Protein AF-A0A9E3AY85-F1 (afdb_monomer_lite)

Structure (mmCIF, N/CA/C/O backbone):
data_AF-A0A9E3AY85-F1
#
_entry.id   AF-A0A9E3AY85-F1
#
loop_
_atom_site.group_PDB
_atom_site.id
_atom_site.type_symbol
_atom_site.label_atom_id
_atom_site.label_alt_id
_atom_site.label_comp_id
_atom_site.label_asym_id
_atom_site.label_entity_id
_atom_site.label_seq_id
_atom_site.pdbx_PDB_ins_code
_atom_site.Cartn_x
_atom_site.Cartn_y
_atom_site.Cartn_z
_atom_site.occupancy
_atom_site.B_iso_or_equiv
_atom_site.auth_seq_id
_atom_site.auth_comp_id
_atom_site.auth_asym_id
_atom_site.auth_atom_id
_atom_site.pdbx_PDB_model_num
ATOM 1 N N . ASP A 1 1 ? -8.563 -4.531 14.675 1.00 50.28 1 ASP A N 1
ATOM 2 C CA . ASP A 1 1 ? -8.042 -5.647 13.860 1.00 50.28 1 ASP A CA 1
ATOM 3 C C . ASP A 1 1 ? -8.174 -5.388 12.369 1.00 50.28 1 ASP A C 1
ATOM 5 O O . ASP A 1 1 ? -9.154 -4.782 11.940 1.00 50.28 1 ASP A O 1
ATOM 9 N N . GLY A 1 2 ? -7.170 -5.806 11.593 1.00 60.91 2 GLY A N 1
ATOM 10 C CA . GLY A 1 2 ? -7.074 -5.599 10.145 1.00 60.91 2 GLY A CA 1
ATOM 11 C C . GLY A 1 2 ? -6.101 -6.588 9.494 1.00 60.91 2 GLY A C 1
ATOM 12 O O . GLY A 1 2 ? -5.284 -7.199 10.181 1.00 60.91 2 GLY A O 1
ATOM 13 N N . LEU A 1 3 ? -6.211 -6.769 8.176 1.00 63.31 3 LEU A N 1
ATOM 14 C CA . LEU A 1 3 ? -5.349 -7.665 7.391 1.00 63.31 3 LEU A CA 1
ATOM 15 C C . LEU A 1 3 ? -4.172 -6.860 6.817 1.00 63.31 3 LEU A C 1
ATOM 17 O O . LEU A 1 3 ? -4.391 -5.792 6.249 1.00 63.31 3 LEU A O 1
ATOM 21 N N . SER A 1 4 ? -2.937 -7.339 6.987 1.00 68.56 4 SER A N 1
ATOM 22 C CA . SER A 1 4 ? -1.717 -6.638 6.557 1.00 68.56 4 SER A CA 1
ATOM 23 C C . SER A 1 4 ? -1.074 -7.335 5.365 1.00 68.56 4 SER A C 1
ATOM 25 O O . SER A 1 4 ? -0.820 -8.537 5.416 1.00 68.56 4 SER A O 1
ATOM 27 N N . MET A 1 5 ? -0.772 -6.573 4.316 1.00 65.12 5 MET A N 1
ATOM 28 C CA . MET A 1 5 ? -0.031 -7.049 3.150 1.00 65.12 5 MET A CA 1
ATOM 29 C C . MET A 1 5 ? 1.420 -6.556 3.259 1.00 65.12 5 MET A C 1
ATOM 31 O O . MET A 1 5 ? 1.770 -5.483 2.771 1.00 65.12 5 MET A O 1
ATOM 35 N N . VAL A 1 6 ? 2.261 -7.314 3.970 1.00 56.19 6 VAL A N 1
ATOM 36 C CA . VAL A 1 6 ? 3.649 -6.906 4.276 1.00 56.19 6 VAL A CA 1
ATOM 37 C C . VAL A 1 6 ? 4.549 -6.994 3.038 1.00 56.19 6 VAL A C 1
ATOM 39 O O . VAL A 1 6 ? 5.380 -6.114 2.832 1.00 56.19 6 VAL A O 1
ATOM 42 N N . SER A 1 7 ? 4.332 -7.999 2.181 1.00 50.94 7 SER A N 1
ATOM 43 C CA . SER A 1 7 ? 5.095 -8.200 0.944 1.00 50.94 7 SER A CA 1
ATOM 44 C C . SER A 1 7 ? 4.274 -8.941 -0.110 1.00 50.94 7 SER A C 1
ATOM 46 O O . SER A 1 7 ? 3.804 -10.048 0.134 1.00 50.94 7 SER A O 1
ATOM 48 N N . GLY A 1 8 ? 4.146 -8.349 -1.298 1.00 58.16 8 GLY A N 1
ATOM 49 C CA . GLY A 1 8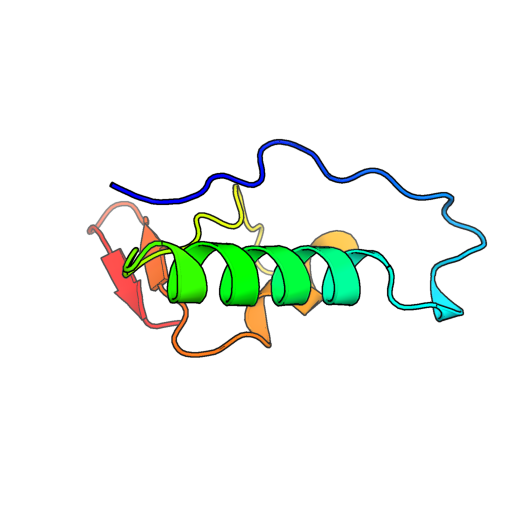 ? 3.684 -9.025 -2.510 1.00 58.16 8 GLY A CA 1
ATOM 50 C C . GLY A 1 8 ? 4.783 -8.943 -3.562 1.00 58.16 8 GLY A C 1
ATOM 51 O O . GLY A 1 8 ? 5.214 -7.844 -3.911 1.00 58.16 8 GLY A O 1
ATOM 52 N N . PHE A 1 9 ? 5.256 -10.092 -4.036 1.00 59.16 9 PHE A N 1
ATOM 53 C CA . PHE A 1 9 ? 6.241 -10.188 -5.109 1.00 59.16 9 PHE A CA 1
ATOM 54 C C . PHE A 1 9 ? 5.614 -10.945 -6.273 1.00 59.16 9 PHE A C 1
ATOM 56 O O . PHE A 1 9 ? 4.956 -11.963 -6.073 1.00 59.16 9 PHE A O 1
ATOM 63 N N . TYR A 1 10 ? 5.815 -10.439 -7.480 1.00 65.00 10 TYR A N 1
ATOM 64 C CA . TYR A 1 10 ? 5.409 -11.091 -8.715 1.00 65.00 10 TYR A CA 1
ATOM 65 C C . TYR A 1 10 ? 6.485 -10.835 -9.775 1.00 65.00 10 TYR A C 1
ATOM 67 O O . TYR A 1 10 ? 7.299 -9.917 -9.628 1.00 65.00 10 TYR A O 1
ATOM 75 N N . HIS A 1 11 ? 6.540 -11.689 -10.795 1.00 67.69 11 HIS A N 1
ATOM 76 C CA . HIS A 1 11 ? 7.554 -11.586 -11.840 1.00 67.69 11 HIS A CA 1
ATOM 77 C C . HIS A 1 11 ? 7.348 -10.283 -12.637 1.00 67.69 11 HIS A C 1
ATOM 79 O O . HIS A 1 11 ? 6.212 -10.023 -13.033 1.00 67.69 11 HIS A O 1
ATOM 85 N N . PRO A 1 12 ?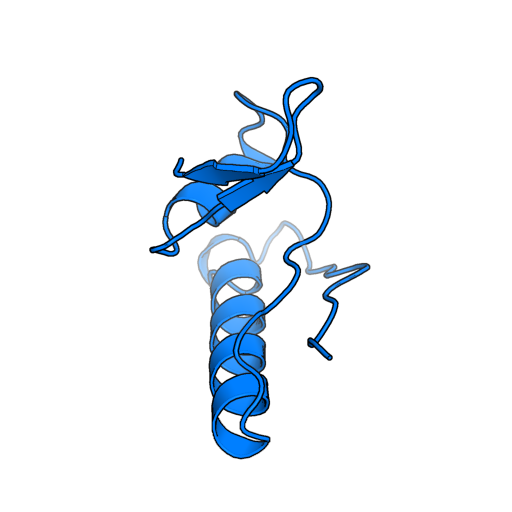 8.387 -9.461 -12.879 1.00 64.62 12 PRO A N 1
ATOM 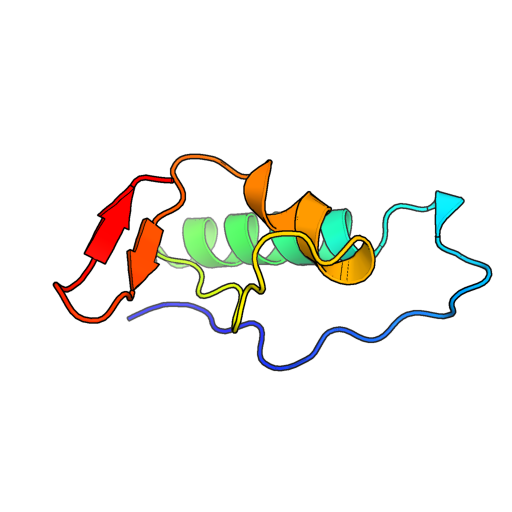86 C CA . PRO A 1 12 ? 8.232 -8.174 -13.569 1.00 64.62 12 PRO A CA 1
ATOM 87 C C . PRO A 1 12 ? 7.655 -8.326 -14.986 1.00 64.62 12 PRO A C 1
ATOM 89 O O . PRO A 1 12 ? 6.854 -7.503 -15.414 1.00 64.62 12 PRO A O 1
ATOM 92 N N . ASP A 1 13 ? 7.963 -9.431 -15.668 1.00 73.38 13 ASP A N 1
ATOM 93 C CA . ASP A 1 13 ? 7.421 -9.728 -17.006 1.00 73.38 13 ASP A CA 1
ATOM 94 C C . ASP A 1 13 ? 5.899 -9.979 -17.017 1.00 73.38 13 ASP A C 1
ATOM 96 O O . ASP A 1 13 ? 5.278 -10.025 -18.075 1.00 73.38 13 ASP A O 1
ATOM 100 N N . GLU A 1 14 ? 5.278 -10.124 -15.844 1.00 74.88 14 GLU A N 1
ATOM 101 C CA . GLU A 1 14 ? 3.845 -10.382 -15.679 1.00 74.88 14 GLU A CA 1
ATOM 102 C C . GLU A 1 14 ? 3.058 -9.108 -15.310 1.00 74.88 14 GLU A C 1
ATOM 104 O O . GLU A 1 14 ? 1.894 -9.190 -14.904 1.00 74.88 14 GLU A O 1
ATOM 109 N N . ASP A 1 15 ? 3.658 -7.918 -15.457 1.00 68.06 15 ASP A N 1
ATOM 110 C CA . ASP A 1 15 ? 3.016 -6.623 -15.169 1.00 68.06 15 ASP A CA 1
ATOM 111 C C . ASP A 1 15 ? 1.649 -6.477 -15.875 1.00 68.06 15 ASP A C 1
ATOM 113 O O . ASP A 1 15 ? 0.686 -5.977 -15.283 1.00 68.06 15 ASP A O 1
ATOM 117 N N . ALA A 1 16 ? 1.510 -7.005 -17.100 1.00 75.25 16 ALA A N 1
ATOM 118 C CA . ALA A 1 16 ? 0.265 -6.975 -17.877 1.00 75.25 16 ALA A CA 1
ATOM 119 C C . ALA A 1 16 ? -0.918 -7.676 -17.182 1.00 75.25 16 ALA A C 1
ATOM 121 O O . ALA A 1 16 ? -2.078 -7.336 -17.420 1.00 75.25 16 ALA A O 1
ATOM 122 N N . ARG A 1 17 ? -0.650 -8.634 -16.287 1.00 80.94 17 ARG A N 1
ATOM 123 C CA . ARG A 1 17 ? -1.687 -9.391 -15.569 1.00 80.94 17 ARG A CA 1
ATOM 124 C C . ARG A 1 17 ? -2.197 -8.683 -14.322 1.00 80.94 17 ARG A C 1
ATOM 126 O O . ARG A 1 17 ? -3.111 -9.188 -13.676 1.00 80.94 17 ARG A O 1
ATOM 133 N N . SER A 1 18 ? -1.631 -7.523 -13.972 1.00 81.25 18 SER A N 1
ATOM 134 C CA . SER A 1 18 ? -2.069 -6.714 -12.828 1.00 81.25 18 SER A CA 1
ATOM 135 C C . SER A 1 18 ? -2.118 -7.503 -11.508 1.00 81.25 18 SER A C 1
ATOM 137 O O . SER A 1 18 ? -3.006 -7.294 -10.679 1.00 81.25 18 SER A O 1
ATOM 139 N N . LEU A 1 19 ? -1.156 -8.408 -11.287 1.00 81.25 19 LEU A N 1
ATOM 140 C CA . LEU A 1 19 ? -1.147 -9.324 -10.138 1.00 81.25 19 LEU A CA 1
ATOM 141 C C . LEU A 1 19 ? -1.161 -8.584 -8.792 1.00 81.25 19 LEU A C 1
ATOM 143 O O . LEU A 1 19 ? -1.871 -8.994 -7.877 1.00 81.25 19 LEU A O 1
ATOM 147 N N . GLY A 1 20 ? -0.480 -7.437 -8.692 1.00 81.69 20 GLY A N 1
ATOM 148 C CA . GLY A 1 20 ? -0.550 -6.581 -7.502 1.00 81.69 20 GLY A CA 1
ATOM 149 C C . GLY A 1 20 ? -1.963 -6.058 -7.209 1.00 81.69 20 GLY A C 1
ATOM 150 O O . GLY A 1 20 ? -2.369 -6.001 -6.052 1.00 81.69 20 GLY A O 1
ATOM 151 N N . THR A 1 21 ? -2.750 -5.743 -8.244 1.00 87.00 21 THR A N 1
ATOM 152 C CA . THR A 1 21 ? -4.159 -5.342 -8.084 1.00 87.00 21 THR A CA 1
ATOM 153 C C . THR A 1 21 ? -5.010 -6.517 -7.620 1.00 87.00 21 THR A C 1
ATOM 155 O O . THR A 1 21 ? -5.810 -6.366 -6.700 1.00 87.00 21 THR A O 1
ATOM 158 N N . HIS A 1 22 ? -4.806 -7.697 -8.211 1.00 88.31 22 HIS A N 1
ATOM 159 C CA . HIS A 1 22 ? -5.526 -8.906 -7.819 1.00 88.31 22 HIS A CA 1
ATOM 160 C C . HIS A 1 22 ? -5.294 -9.260 -6.342 1.00 88.31 22 HIS A C 1
ATOM 162 O O . HIS A 1 22 ? -6.256 -9.488 -5.614 1.00 88.31 22 HIS A O 1
ATOM 168 N N . MET A 1 23 ? -4.041 -9.216 -5.875 1.00 86.75 23 MET A N 1
ATOM 169 C CA . MET A 1 23 ? -3.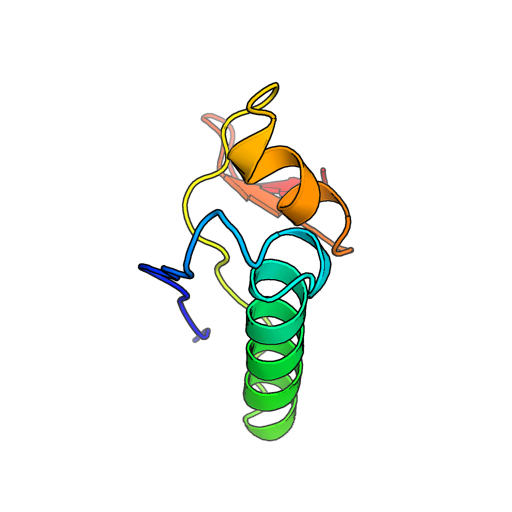700 -9.488 -4.472 1.00 86.75 23 MET A CA 1
ATOM 170 C C . MET A 1 23 ? -4.407 -8.534 -3.499 1.00 86.75 23 MET A C 1
ATOM 172 O O . MET A 1 23 ? -4.897 -8.970 -2.457 1.00 86.75 23 MET A O 1
ATOM 176 N N . ILE A 1 24 ? -4.501 -7.244 -3.845 1.00 89.06 24 ILE A N 1
ATOM 177 C CA . ILE A 1 24 ? -5.211 -6.255 -3.022 1.00 89.06 24 ILE A CA 1
ATOM 178 C C . ILE A 1 24 ? -6.709 -6.563 -2.971 1.00 89.06 24 ILE A C 1
ATOM 180 O O . ILE A 1 24 ? -7.296 -6.534 -1.890 1.00 89.06 24 ILE A O 1
ATOM 184 N N . LEU A 1 25 ? -7.331 -6.879 -4.111 1.00 90.69 25 LEU A N 1
ATOM 185 C CA . LEU A 1 25 ? -8.759 -7.203 -4.165 1.00 90.69 25 LEU A CA 1
ATOM 186 C C . LEU A 1 25 ? -9.091 -8.466 -3.362 1.00 90.69 25 LEU A C 1
ATOM 188 O O . LEU A 1 25 ? -10.055 -8.453 -2.598 1.00 90.69 25 LEU A O 1
ATOM 192 N N . ASP A 1 26 ? -8.268 -9.511 -3.465 1.00 90.62 26 ASP A N 1
ATOM 193 C CA . ASP A 1 26 ? -8.422 -10.729 -2.662 1.00 90.62 26 ASP A CA 1
ATOM 194 C C . ASP A 1 26 ? -8.324 -10.431 -1.154 1.00 90.62 26 ASP A C 1
ATOM 196 O O . ASP A 1 26 ? -9.147 -10.890 -0.358 1.00 90.62 26 ASP A O 1
ATOM 200 N N . HIS A 1 27 ? -7.386 -9.571 -0.745 1.00 89.44 27 HIS A N 1
ATOM 201 C CA . HIS A 1 27 ? -7.266 -9.148 0.653 1.00 89.44 27 HIS A CA 1
ATOM 202 C C . HIS A 1 27 ? -8.475 -8.341 1.135 1.00 89.44 27 HIS A C 1
ATOM 204 O O . HIS A 1 27 ? -8.942 -8.561 2.256 1.00 89.44 27 HIS A O 1
ATOM 210 N N . VAL A 1 28 ? -9.007 -7.439 0.305 1.00 90.31 28 VAL A N 1
ATOM 211 C CA . VAL A 1 28 ? -10.240 -6.691 0.600 1.00 90.31 28 VAL A CA 1
ATOM 212 C C . VAL A 1 28 ? -11.417 -7.645 0.770 1.00 90.31 28 VAL A C 1
ATOM 214 O O . VAL A 1 28 ? -12.171 -7.525 1.739 1.00 90.31 28 VAL A O 1
ATOM 217 N N . GLU A 1 29 ? -11.559 -8.630 -0.113 1.00 93.00 29 GLU A N 1
ATOM 218 C CA . GLU A 1 29 ? -12.622 -9.623 -0.005 1.00 93.00 29 GLU A CA 1
ATOM 219 C C . GLU A 1 29 ? -12.468 -10.477 1.262 1.00 93.00 29 GLU A C 1
ATOM 221 O O . GLU A 1 29 ? -13.429 -10.671 2.009 1.00 93.00 29 GLU A O 1
ATOM 226 N N . SER A 1 30 ? -11.250 -10.934 1.556 1.00 92.19 30 SER A N 1
ATOM 227 C CA . SER A 1 30 ? -10.928 -11.699 2.761 1.00 92.19 30 SER A CA 1
ATOM 228 C C . SER A 1 30 ? -11.233 -10.913 4.039 1.00 92.19 30 SER A C 1
ATOM 230 O O . SER A 1 30 ? -11.872 -11.443 4.950 1.00 92.19 30 SER A O 1
ATOM 232 N N . ALA A 1 31 ? -10.856 -9.632 4.092 1.00 92.88 31 ALA A N 1
ATOM 233 C CA . ALA A 1 31 ? -11.181 -8.738 5.198 1.00 92.88 31 ALA A CA 1
ATOM 234 C C . ALA A 1 31 ? -12.698 -8.583 5.362 1.00 92.88 31 ALA A C 1
ATOM 236 O O . ALA A 1 31 ? -13.210 -8.728 6.474 1.00 92.88 31 ALA A O 1
ATOM 237 N N . ARG A 1 32 ? -13.430 -8.405 4.254 1.00 91.88 32 ARG A N 1
ATOM 238 C CA . ARG A 1 32 ? -14.895 -8.312 4.256 1.00 91.88 32 ARG A CA 1
ATOM 239 C C . ARG A 1 32 ? -15.547 -9.584 4.795 1.00 91.88 32 ARG A C 1
ATOM 241 O O . ARG A 1 32 ? -16.422 -9.493 5.652 1.00 91.88 32 ARG A O 1
ATOM 248 N N . ARG A 1 33 ? -15.096 -10.765 4.351 1.00 95.12 33 ARG A N 1
ATOM 249 C CA . ARG A 1 33 ? -15.586 -12.071 4.840 1.00 95.12 33 ARG A CA 1
ATOM 250 C C . ARG A 1 33 ? -15.346 -12.262 6.340 1.00 95.12 33 ARG A C 1
ATOM 252 O O . ARG A 1 33 ? -16.125 -12.943 6.995 1.00 95.12 33 ARG A O 1
ATOM 259 N N . ARG A 1 34 ? -14.289 -11.655 6.884 1.00 94.44 34 ARG A N 1
ATOM 260 C CA . ARG A 1 34 ? -13.920 -11.716 8.310 1.00 94.44 34 ARG A CA 1
ATOM 261 C C . ARG A 1 34 ? -14.507 -10.573 9.149 1.00 94.44 34 ARG A C 1
ATOM 263 O O . ARG A 1 34 ? -14.217 -10.499 10.337 1.00 94.44 34 ARG A O 1
ATOM 270 N N . GLY A 1 35 ? -15.287 -9.665 8.555 1.00 93.56 35 GLY A N 1
ATOM 271 C CA . GLY A 1 35 ? -15.840 -8.499 9.253 1.00 93.56 35 GLY A CA 1
ATOM 272 C C . GLY A 1 35 ? -14.799 -7.444 9.653 1.00 93.56 35 GLY A C 1
ATOM 273 O O . GLY A 1 35 ? -15.068 -6.610 10.517 1.00 93.56 35 GLY A O 1
ATOM 274 N N . LEU A 1 36 ? -13.612 -7.463 9.042 1.00 92.88 36 LEU A N 1
ATOM 275 C CA . LEU A 1 36 ? -12.563 -6.476 9.288 1.00 92.88 36 LEU A CA 1
ATOM 276 C C . LEU A 1 36 ? -12.844 -5.203 8.487 1.00 92.88 36 LEU A C 1
ATOM 278 O O . LEU A 1 36 ? -13.216 -5.257 7.316 1.00 92.88 36 LEU A O 1
ATOM 282 N N . ARG A 1 37 ? -12.634 -4.044 9.117 1.00 88.75 37 ARG A N 1
ATOM 283 C CA . ARG A 1 37 ? -12.920 -2.738 8.498 1.00 88.75 37 ARG A CA 1
ATOM 284 C C . ARG A 1 37 ? -11.768 -2.175 7.671 1.00 88.75 37 ARG A C 1
ATOM 286 O O . ARG A 1 37 ? -12.001 -1.288 6.860 1.00 88.75 37 ARG A O 1
ATOM 293 N N . HIS A 1 38 ? -10.551 -2.683 7.867 1.00 88.81 38 HIS A N 1
ATOM 294 C CA . HIS A 1 38 ? -9.348 -2.113 7.268 1.00 88.81 38 HIS A CA 1
ATOM 295 C C . HIS A 1 38 ? -8.440 -3.195 6.680 1.00 88.81 38 HIS A C 1
ATOM 297 O O . HIS A 1 38 ? -8.241 -4.262 7.274 1.00 88.81 38 HIS A O 1
ATOM 303 N N . VAL A 1 39 ? -7.845 -2.868 5.533 1.00 90.50 39 VAL A N 1
ATOM 304 C CA . VAL A 1 39 ? -6.722 -3.591 4.934 1.00 90.50 39 VAL A CA 1
ATOM 305 C C . VAL A 1 39 ? -5.529 -2.648 4.919 1.00 90.50 39 VAL A C 1
ATOM 307 O O . VAL A 1 39 ? -5.589 -1.569 4.333 1.00 90.50 39 VAL A O 1
ATOM 310 N N . TYR A 1 40 ? -4.442 -3.048 5.569 1.00 90.50 40 TYR A N 1
ATOM 311 C CA . TYR A 1 40 ? -3.202 -2.289 5.575 1.00 90.50 40 TYR A CA 1
ATOM 312 C C . TYR A 1 40 ? -2.359 -2.678 4.357 1.00 90.50 40 TYR A C 1
ATOM 314 O O . TYR A 1 40 ? -1.797 -3.772 4.293 1.00 90.50 40 TYR A O 1
ATOM 322 N N . LEU A 1 41 ? -2.274 -1.767 3.384 1.00 87.38 41 LEU A N 1
ATOM 323 C CA . LEU A 1 41 ? -1.560 -1.969 2.115 1.00 87.38 41 LEU A CA 1
ATOM 324 C C . LEU A 1 41 ? -0.038 -1.757 2.220 1.00 87.38 41 LEU A C 1
ATOM 326 O O . LEU A 1 41 ? 0.660 -1.768 1.200 1.00 87.38 41 LEU A O 1
ATOM 330 N N . GLY A 1 42 ? 0.487 -1.550 3.430 1.00 86.31 42 GLY A N 1
ATOM 331 C CA . GLY A 1 42 ? 1.898 -1.266 3.668 1.00 86.31 42 GLY A CA 1
ATOM 332 C C . GLY A 1 42 ? 2.298 0.160 3.289 1.00 86.31 42 GLY A C 1
ATOM 333 O O . GLY A 1 42 ? 1.459 1.033 3.068 1.00 86.31 42 GLY A O 1
ATOM 334 N N . TYR A 1 43 ? 3.607 0.390 3.197 1.00 85.81 43 TYR A N 1
ATOM 335 C CA . TYR A 1 43 ? 4.154 1.700 2.855 1.00 85.81 43 TYR A CA 1
ATOM 336 C C . TYR A 1 43 ? 3.749 2.132 1.435 1.00 85.81 43 TYR A C 1
ATOM 338 O O . TYR A 1 43 ? 3.624 1.306 0.516 1.00 85.81 43 TYR A O 1
ATOM 346 N N . TRP A 1 44 ? 3.560 3.438 1.267 1.00 86.56 44 TRP A N 1
ATOM 347 C CA . TRP A 1 44 ? 3.271 4.087 -0.004 1.00 86.56 44 TRP A CA 1
ATOM 348 C C . TRP A 1 44 ? 4.165 5.317 -0.151 1.00 86.56 44 TRP A C 1
ATOM 350 O O . TRP A 1 44 ? 4.203 6.175 0.728 1.00 86.56 44 TRP A O 1
ATOM 360 N N . VAL A 1 45 ? 4.889 5.389 -1.267 1.00 84.50 45 VAL A N 1
ATOM 361 C CA . VAL A 1 45 ? 5.750 6.524 -1.611 1.00 84.50 45 VAL A CA 1
ATOM 362 C C . VAL A 1 45 ? 5.074 7.326 -2.710 1.00 84.50 45 VAL A C 1
ATOM 364 O O . VAL A 1 45 ? 4.909 6.836 -3.830 1.00 84.50 45 VAL A O 1
ATOM 367 N N . ARG A 1 46 ? 4.711 8.572 -2.398 1.00 82.81 46 ARG A N 1
ATOM 368 C CA . ARG A 1 46 ? 4.157 9.517 -3.373 1.00 82.81 46 ARG A CA 1
ATOM 369 C C . ARG A 1 46 ? 5.134 9.689 -4.543 1.00 82.81 46 ARG A C 1
ATOM 371 O O . ARG A 1 46 ? 6.307 9.975 -4.328 1.00 82.81 46 ARG A O 1
ATOM 378 N N . GLY A 1 47 ? 4.646 9.507 -5.770 1.00 82.12 47 GLY A N 1
ATOM 379 C CA . GLY A 1 47 ? 5.449 9.625 -6.995 1.00 82.12 47 GLY A CA 1
ATOM 380 C C . GLY A 1 47 ? 6.240 8.369 -7.387 1.00 82.12 47 GLY A C 1
ATOM 381 O O . GLY A 1 47 ? 6.913 8.375 -8.414 1.00 82.12 47 GLY A O 1
ATOM 382 N N . SER A 1 48 ? 6.160 7.272 -6.624 1.00 85.81 48 SER A N 1
ATOM 383 C CA . SER A 1 48 ? 6.759 5.999 -7.038 1.00 85.81 48 SER A CA 1
ATOM 384 C C . SER A 1 48 ? 5.879 5.300 -8.074 1.00 85.81 48 SER A C 1
ATOM 386 O O . SER A 1 48 ? 4.815 4.789 -7.730 1.00 85.81 48 SER A O 1
ATOM 388 N N . ALA A 1 49 ? 6.356 5.184 -9.317 1.00 80.75 49 ALA A N 1
ATOM 389 C CA . ALA A 1 49 ? 5.649 4.470 -10.388 1.00 80.75 49 ALA A CA 1
ATOM 390 C C . ALA A 1 49 ? 5.261 3.028 -9.995 1.00 80.75 49 ALA A C 1
ATOM 392 O O . ALA A 1 49 ? 4.181 2.553 -10.336 1.00 80.75 49 ALA A O 1
ATOM 393 N N . LYS A 1 50 ? 6.099 2.357 -9.193 1.00 79.75 50 LYS A N 1
ATOM 394 C CA . LYS A 1 50 ? 5.851 0.995 -8.696 1.00 79.75 50 LYS A CA 1
ATOM 395 C C . LYS A 1 50 ? 4.720 0.917 -7.663 1.00 79.75 50 LYS A C 1
ATOM 397 O O . LYS A 1 50 ? 4.118 -0.139 -7.501 1.00 79.75 50 LYS A O 1
ATOM 402 N N . MET A 1 51 ? 4.447 1.991 -6.924 1.00 82.75 51 MET A N 1
ATOM 403 C CA . MET A 1 51 ? 3.457 2.003 -5.835 1.00 82.75 51 MET A CA 1
ATOM 404 C C . MET A 1 51 ? 2.217 2.836 -6.151 1.00 82.75 51 MET A C 1
ATOM 406 O O . MET A 1 51 ? 1.254 2.799 -5.384 1.00 82.75 51 MET A O 1
ATOM 410 N N . ASP A 1 52 ? 2.223 3.563 -7.267 1.00 85.00 52 ASP A N 1
ATOM 411 C CA . ASP A 1 52 ? 1.167 4.499 -7.640 1.00 85.00 52 ASP A CA 1
ATOM 412 C C . ASP A 1 52 ? -0.203 3.819 -7.756 1.00 85.00 52 ASP A C 1
ATOM 414 O O . ASP A 1 52 ? -1.221 4.373 -7.340 1.00 85.00 52 ASP A O 1
ATOM 418 N N . TYR A 1 53 ? -0.226 2.555 -8.194 1.00 85.81 53 TYR A N 1
ATOM 419 C CA . TYR A 1 53 ? -1.457 1.776 -8.327 1.00 85.81 53 TYR A CA 1
ATOM 420 C C . TYR A 1 53 ? -2.229 1.609 -7.006 1.00 85.81 53 TYR A C 1
ATOM 422 O O . TYR A 1 53 ? -3.456 1.524 -7.038 1.00 85.81 53 TYR A O 1
ATOM 430 N N 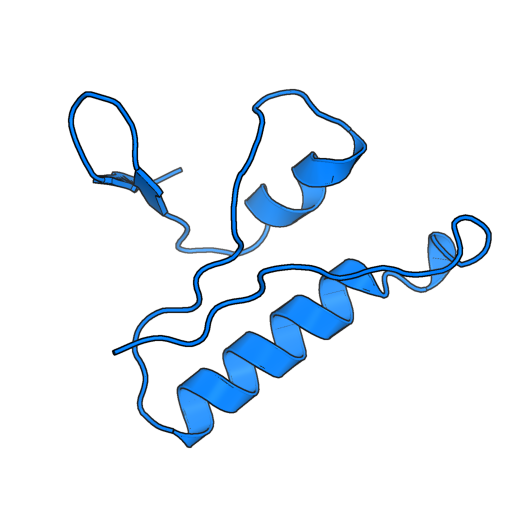. LYS A 1 54 ? -1.553 1.621 -5.843 1.00 85.88 54 LYS A N 1
ATOM 431 C CA . LYS A 1 54 ? -2.212 1.508 -4.528 1.00 85.88 54 LYS A CA 1
ATOM 432 C C . LYS A 1 54 ? -3.156 2.682 -4.252 1.00 85.88 54 LYS A C 1
ATOM 434 O O . LYS A 1 54 ? -4.169 2.499 -3.591 1.00 85.88 54 LYS A O 1
ATOM 439 N N . SER A 1 55 ? -2.876 3.864 -4.806 1.00 86.19 55 SER A N 1
ATOM 440 C CA . SER A 1 55 ? -3.717 5.057 -4.624 1.00 86.19 55 SER A CA 1
ATOM 441 C C . SER A 1 55 ? -5.096 4.960 -5.282 1.00 86.19 55 SER A C 1
ATOM 443 O O . SER A 1 55 ? -5.991 5.741 -4.968 1.00 86.19 55 SER A O 1
ATOM 445 N N . ARG A 1 56 ? -5.298 3.981 -6.171 1.00 87.81 56 ARG A N 1
ATOM 446 C CA . ARG A 1 56 ? -6.550 3.796 -6.915 1.00 87.81 56 ARG A CA 1
ATOM 447 C C . ARG A 1 56 ? -7.640 3.102 -6.094 1.00 87.81 56 ARG A C 1
ATOM 449 O O . ARG A 1 56 ? -8.811 3.195 -6.451 1.00 87.81 56 ARG A O 1
ATOM 456 N N . PHE A 1 57 ? -7.287 2.427 -5.000 1.00 88.38 57 PHE A N 1
ATOM 457 C CA . PHE A 1 57 ? -8.252 1.761 -4.123 1.00 88.38 57 PHE A CA 1
ATOM 458 C C . PHE A 1 57 ? -8.830 2.784 -3.150 1.00 88.38 57 PHE A C 1
ATOM 460 O O . PHE A 1 57 ? -8.080 3.420 -2.425 1.00 88.38 57 PHE A O 1
ATOM 467 N N . ARG A 1 58 ? -10.151 2.982 -3.136 1.00 87.56 58 ARG A N 1
ATOM 468 C CA . ARG A 1 58 ? -10.813 4.001 -2.303 1.00 87.56 58 ARG A CA 1
ATOM 469 C C . ARG A 1 58 ? -11.891 3.375 -1.408 1.00 87.56 58 ARG A C 1
ATOM 471 O O . ARG A 1 58 ? -12.519 2.408 -1.838 1.00 87.56 58 ARG A O 1
ATOM 478 N N . PRO A 1 59 ? -12.166 3.951 -0.219 1.00 90.12 59 PRO A N 1
ATOM 479 C CA . PRO A 1 59 ? -11.462 5.076 0.413 1.00 90.12 59 PRO A CA 1
ATOM 480 C C . PRO A 1 59 ? -10.098 4.644 0.984 1.00 90.12 59 PRO A C 1
ATOM 482 O O . PRO A 1 59 ? -10.022 3.629 1.667 1.00 90.12 59 PRO A O 1
ATOM 485 N N . MET A 1 60 ? -9.032 5.403 0.699 1.00 88.88 60 MET A N 1
ATOM 486 C CA . MET A 1 60 ? -7.686 5.136 1.230 1.00 88.88 60 MET A CA 1
ATOM 487 C C . MET A 1 60 ? -7.288 6.221 2.211 1.00 88.88 60 MET A C 1
ATOM 489 O O . MET A 1 60 ? -7.517 7.402 1.953 1.00 88.88 60 MET A O 1
ATOM 493 N N . GLU A 1 61 ? -6.643 5.802 3.288 1.00 91.69 61 GLU A N 1
ATOM 494 C CA . GLU A 1 61 ? -6.059 6.686 4.283 1.00 91.69 61 GLU A CA 1
ATOM 495 C C . GLU A 1 61 ? -4.550 6.450 4.343 1.00 91.69 61 GLU A C 1
ATOM 497 O O . GLU A 1 61 ? -4.077 5.322 4.172 1.00 91.69 61 GLU A O 1
ATOM 502 N N . ALA A 1 62 ? -3.789 7.512 4.576 1.00 90.12 62 ALA A N 1
ATOM 503 C CA . ALA A 1 62 ? -2.362 7.447 4.841 1.00 90.12 62 ALA A CA 1
ATOM 504 C C . ALA A 1 62 ? -2.059 8.006 6.225 1.00 90.12 62 ALA A C 1
ATOM 506 O O . ALA A 1 62 ? -2.632 9.007 6.644 1.00 90.12 62 ALA A O 1
ATOM 507 N N . LEU A 1 63 ? -1.135 7.352 6.925 1.00 89.88 63 LEU A N 1
ATOM 508 C CA . LEU A 1 63 ? -0.617 7.825 8.199 1.00 89.88 63 LEU A CA 1
ATOM 509 C C . LEU A 1 63 ? 0.598 8.721 7.942 1.00 89.88 63 LEU A C 1
ATOM 511 O O . LEU A 1 63 ? 1.680 8.230 7.611 1.00 89.88 63 LEU A O 1
ATOM 515 N N . GLY A 1 64 ? 0.396 10.031 8.068 1.00 89.56 64 GLY A N 1
ATOM 516 C CA . GLY A 1 64 ? 1.440 11.051 8.027 1.00 89.56 64 GLY A CA 1
ATOM 517 C C . GLY A 1 64 ? 1.895 11.475 9.426 1.00 89.56 64 GLY A C 1
ATOM 518 O O . GLY A 1 64 ? 1.492 10.899 10.436 1.00 89.56 64 GLY A O 1
ATOM 519 N N . ARG A 1 65 ? 2.730 12.522 9.497 1.00 90.25 65 ARG A N 1
ATOM 520 C CA . ARG A 1 65 ? 3.190 13.093 10.782 1.00 90.25 65 ARG A CA 1
ATOM 521 C C . ARG A 1 65 ? 2.036 13.625 11.635 1.00 90.25 65 ARG A C 1
ATOM 523 O O . ARG A 1 65 ? 2.080 13.481 12.849 1.00 90.25 65 ARG A O 1
ATOM 530 N N . GLU A 1 66 ? 1.015 14.177 10.986 1.00 93.81 66 GLU A N 1
ATOM 531 C CA . GLU A 1 66 ? -0.169 14.765 11.628 1.00 93.81 66 GLU A CA 1
ATOM 532 C C . GLU A 1 66 ? -1.281 13.734 11.909 1.00 93.81 66 GLU A C 1
ATOM 534 O O . GLU A 1 66 ? -2.365 14.091 12.362 1.00 93.81 66 GLU A O 1
ATOM 539 N N . GLY A 1 67 ? -1.030 12.444 11.653 1.00 93.25 67 GLY A N 1
ATOM 540 C CA . GLY A 1 67 ? -2.009 11.372 11.827 1.00 93.25 67 GLY A CA 1
ATOM 541 C C . GLY A 1 67 ? -2.585 10.851 10.511 1.00 93.25 67 GLY A C 1
ATOM 542 O O . GLY A 1 67 ? -1.955 10.944 9.456 1.00 93.25 67 GLY A O 1
ATOM 543 N N . TRP A 1 68 ? -3.754 10.215 10.599 1.00 91.38 68 TRP A N 1
ATOM 544 C CA . TRP A 1 68 ? -4.434 9.620 9.450 1.00 91.38 68 TRP A CA 1
ATOM 545 C C . TRP A 1 68 ? -5.144 10.689 8.618 1.00 91.38 68 TRP A C 1
ATOM 547 O O . TRP A 1 68 ? -5.960 11.446 9.138 1.00 91.38 68 TRP A O 1
ATOM 557 N N . GLU A 1 69 ? -4.867 10.709 7.317 1.00 91.44 69 GLU A N 1
ATOM 558 C CA . GLU A 1 69 ? -5.531 11.570 6.341 1.00 91.44 69 GLU A CA 1
ATOM 559 C C . GLU A 1 69 ? -6.084 10.751 5.176 1.00 91.44 69 GLU A C 1
ATOM 561 O O . GLU A 1 69 ? -5.504 9.741 4.774 1.00 91.44 69 GLU A O 1
ATOM 566 N N . ARG A 1 70 ? -7.201 11.197 4.599 1.00 89.62 70 ARG A N 1
ATOM 567 C CA . ARG A 1 70 ? -7.766 10.577 3.399 1.00 89.62 70 ARG A CA 1
ATOM 568 C C . ARG A 1 70 ? -7.022 11.071 2.156 1.00 89.62 70 ARG A C 1
ATOM 570 O O . ARG A 1 70 ? -6.896 12.278 1.960 1.00 89.62 70 ARG A O 1
ATOM 577 N N . LEU A 1 71 ? -6.572 10.133 1.320 1.00 82.75 71 LEU A N 1
ATOM 578 C CA . LEU A 1 71 ? -5.874 10.397 0.053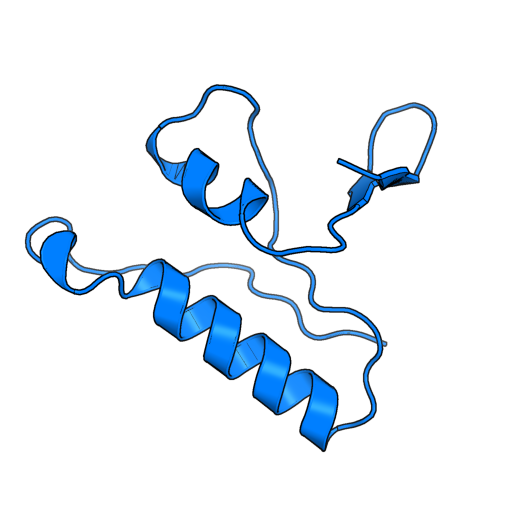 1.00 82.75 71 LEU A CA 1
ATOM 579 C C . LEU A 1 71 ? -6.807 10.532 -1.150 1.00 82.75 71 LEU A C 1
ATOM 581 O O . LEU A 1 71 ? -7.954 10.033 -1.099 1.00 82.75 71 LEU A O 1
#

Foldseek 3Di:
DEAEDADDDDDPVCVVVVVVVVVVVVRVVVCVVVVHPDYHDDDADPPPPVRVVVLVDPQDWDQDPVGIDTD

Secondary structure (DSSP, 8-state):
--EE-------GGGGGGTHHHHHHHHHHHHHHHTT-S-EE-----TT-TTTGGGGGSSS-EEEETTEEEE-

Radius of gyration: 12.78 Å; chains: 1; bounding box: 24×27×32 Å

pLDDT: mean 82.64, std 11.27, range [50.28, 95.12]

Sequence (71 aa):
DGLSMVSGFYHPDEDARSLGTHMILDHVESARRRGLRHVYLGYWVRGSAKMDYKSRFRPMEALGREGWERL